Protein AF-A0A358CR01-F1 (afdb_monomer_lite)

Structure (mmCIF, N/CA/C/O backbone):
data_AF-A0A358CR01-F1
#
_entry.id   AF-A0A358CR01-F1
#
loop_
_atom_site.group_PDB
_atom_site.id
_atom_site.type_symbol
_atom_site.label_atom_id
_atom_site.label_alt_id
_atom_site.label_comp_id
_atom_site.label_asym_id
_atom_site.label_entity_id
_atom_site.label_seq_id
_atom_site.pdbx_PDB_ins_code
_atom_site.Cartn_x
_atom_site.Cartn_y
_atom_site.Cartn_z
_atom_site.occupancy
_atom_site.B_iso_or_equiv
_atom_site.auth_seq_id
_atom_site.auth_comp_id
_atom_site.auth_asym_id
_atom_site.auth_atom_id
_atom_site.pdbx_PDB_model_num
ATOM 1 N N . MET A 1 1 ? 23.471 -28.653 2.596 1.00 34.41 1 MET A N 1
ATOM 2 C CA . MET A 1 1 ? 22.298 -28.307 3.419 1.00 34.41 1 MET A CA 1
ATOM 3 C C . MET A 1 1 ? 21.153 -28.107 2.464 1.00 34.41 1 MET A C 1
ATOM 5 O O . MET A 1 1 ? 21.248 -27.278 1.570 1.00 34.41 1 MET A O 1
ATOM 9 N N . GLU A 1 2 ? 20.194 -29.009 2.578 1.00 44.06 2 GLU A N 1
ATOM 10 C CA . GLU A 1 2 ? 19.032 -29.162 1.717 1.00 44.06 2 GLU A CA 1
ATOM 11 C C . GLU A 1 2 ? 18.023 -28.046 1.997 1.00 44.06 2 GLU A C 1
ATOM 13 O O . GLU A 1 2 ? 17.764 -27.746 3.160 1.00 44.06 2 GLU A O 1
ATOM 18 N N . LEU A 1 3 ? 17.436 -27.460 0.952 1.00 39.06 3 LEU A N 1
ATOM 19 C CA . LEU A 1 3 ? 16.171 -26.742 1.082 1.00 39.06 3 LEU A CA 1
ATOM 20 C C . LEU A 1 3 ? 15.134 -27.472 0.244 1.00 39.06 3 LEU A C 1
ATOM 22 O O . LEU A 1 3 ? 15.211 -27.566 -0.980 1.00 39.06 3 LEU A O 1
ATOM 26 N N . GLN A 1 4 ? 14.238 -28.083 1.003 1.00 39.84 4 GLN A N 1
ATOM 27 C CA . GLN A 1 4 ? 13.227 -29.024 0.595 1.00 39.84 4 GLN A CA 1
ATOM 28 C C . GLN A 1 4 ? 12.087 -28.294 -0.109 1.00 39.84 4 GLN A C 1
ATOM 30 O O . GLN A 1 4 ? 11.506 -27.333 0.390 1.00 39.84 4 GLN A O 1
ATOM 35 N N . LEU A 1 5 ? 11.789 -28.821 -1.284 1.00 45.91 5 LEU A N 1
ATOM 36 C CA . LEU A 1 5 ? 10.624 -28.586 -2.106 1.00 45.91 5 LEU A CA 1
ATOM 37 C C . LEU A 1 5 ? 9.363 -29.089 -1.377 1.00 45.91 5 LEU A C 1
ATOM 39 O O . LEU A 1 5 ? 9.256 -30.284 -1.114 1.00 45.91 5 LEU A O 1
ATOM 43 N N . CYS A 1 6 ? 8.390 -28.214 -1.126 1.00 34.78 6 CYS A N 1
ATOM 44 C CA . CYS A 1 6 ? 7.017 -28.607 -0.792 1.00 34.78 6 CYS A CA 1
ATOM 45 C C . CYS A 1 6 ? 6.029 -27.771 -1.612 1.00 34.78 6 CYS A C 1
ATOM 47 O O . CYS A 1 6 ? 5.451 -26.805 -1.128 1.00 34.78 6 CYS A O 1
ATOM 49 N N . ILE A 1 7 ? 5.832 -28.168 -2.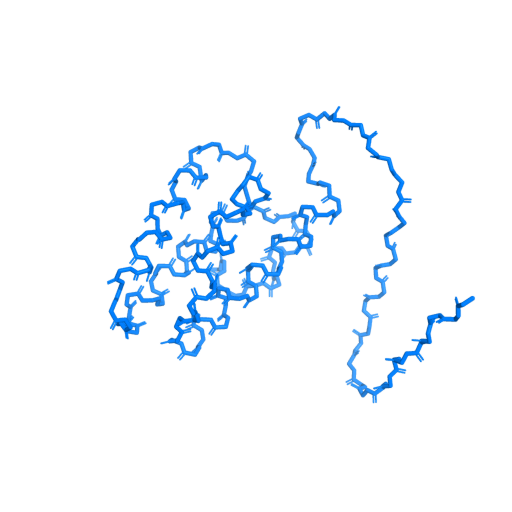871 1.00 44.22 7 ILE A N 1
ATOM 50 C CA . ILE A 1 7 ? 4.651 -27.804 -3.659 1.00 44.22 7 ILE A CA 1
ATOM 51 C C . ILE A 1 7 ? 3.751 -29.044 -3.647 1.00 44.22 7 ILE A C 1
ATOM 53 O O . ILE A 1 7 ? 4.100 -30.062 -4.243 1.00 44.22 7 ILE A O 1
ATOM 57 N N . HIS A 1 8 ? 2.620 -28.987 -2.940 1.00 40.97 8 HIS A N 1
ATOM 58 C CA . HIS A 1 8 ? 1.563 -29.999 -3.016 1.00 40.97 8 HIS A CA 1
ATOM 59 C C . HIS A 1 8 ? 0.268 -29.351 -3.528 1.00 40.97 8 HIS A C 1
ATOM 61 O O . HIS A 1 8 ? -0.467 -28.699 -2.798 1.00 40.97 8 HIS A O 1
ATOM 67 N N . THR A 1 9 ? 0.069 -29.517 -4.835 1.00 47.66 9 THR A N 1
ATOM 68 C CA . THR A 1 9 ? -1.173 -29.713 -5.598 1.00 47.66 9 THR A CA 1
ATOM 69 C C . THR A 1 9 ? -2.520 -29.432 -4.916 1.00 47.66 9 THR A C 1
ATOM 71 O O . THR A 1 9 ? -2.999 -30.233 -4.119 1.00 47.66 9 THR A O 1
ATOM 74 N N . THR A 1 10 ? -3.236 -28.421 -5.421 1.00 41.41 10 THR A N 1
ATOM 75 C CA . THR A 1 10 ? -4.666 -28.533 -5.782 1.00 41.41 10 THR A CA 1
ATOM 76 C C . THR A 1 10 ? -5.014 -27.555 -6.914 1.00 41.41 10 THR A C 1
ATOM 78 O O . THR A 1 10 ? -5.265 -26.379 -6.715 1.00 41.41 10 THR A O 1
ATOM 81 N N . ASN A 1 11 ? -4.980 -28.084 -8.138 1.00 46.69 11 ASN A N 1
ATOM 82 C CA . ASN A 1 11 ? -5.850 -27.753 -9.268 1.00 46.69 11 ASN A CA 1
ATOM 83 C C . ASN A 1 11 ? -6.280 -26.277 -9.468 1.00 46.69 11 ASN A C 1
ATOM 85 O O . ASN A 1 11 ? -7.445 -25.940 -9.286 1.00 46.69 11 ASN A O 1
ATOM 89 N N . THR A 1 12 ? -5.388 -25.409 -9.950 1.00 44.78 12 THR A N 1
ATOM 90 C CA . THR A 1 12 ? -5.749 -24.256 -10.802 1.00 44.78 12 THR A CA 1
ATOM 91 C C . THR A 1 12 ? -4.547 -23.935 -11.695 1.00 44.78 12 THR A C 1
ATOM 93 O O . THR A 1 12 ? -3.405 -24.040 -11.255 1.00 44.78 12 THR A O 1
ATOM 96 N N . ALA A 1 13 ? -4.796 -23.663 -12.976 1.00 37.25 13 ALA A N 1
ATOM 97 C CA . ALA A 1 13 ? -3.795 -23.553 -14.034 1.00 37.25 13 ALA A CA 1
ATOM 98 C C . ALA A 1 13 ? -2.601 -22.649 -13.658 1.00 37.25 13 ALA A C 1
ATOM 100 O O . ALA A 1 13 ? -2.735 -21.439 -13.499 1.00 37.25 13 ALA A O 1
ATOM 101 N N . LEU A 1 14 ? -1.427 -23.272 -13.539 1.00 38.94 14 LEU A N 1
ATOM 102 C CA . LEU A 1 14 ? -0.148 -22.643 -13.231 1.00 38.94 14 LEU A CA 1
ATOM 103 C C . LEU A 1 14 ? 0.364 -21.876 -14.462 1.00 38.94 14 LEU A C 1
ATOM 105 O O . LEU A 1 14 ? 0.797 -22.485 -15.442 1.00 38.94 14 LEU A O 1
ATOM 109 N N . VAL A 1 15 ? 0.377 -20.544 -14.404 1.00 39.56 15 VAL A N 1
ATOM 110 C CA . VAL A 1 15 ? 1.264 -19.743 -15.257 1.00 39.56 15 VAL A CA 1
ATOM 111 C C . VAL A 1 15 ? 2.641 -19.777 -14.602 1.00 39.56 15 VAL A C 1
ATOM 113 O O . VAL A 1 15 ? 2.934 -19.030 -13.673 1.00 39.56 15 VAL A O 1
ATOM 116 N N . ALA A 1 16 ? 3.479 -20.704 -15.059 1.00 44.66 16 ALA A N 1
ATOM 117 C CA . ALA A 1 16 ? 4.878 -20.783 -14.675 1.00 44.66 16 ALA A CA 1
ATOM 118 C C . ALA A 1 16 ? 5.636 -19.578 -15.256 1.00 44.66 16 ALA A C 1
ATOM 120 O O . ALA A 1 16 ? 6.052 -19.598 -16.414 1.00 44.66 16 ALA A O 1
ATOM 121 N N . LEU A 1 17 ? 5.824 -18.525 -14.459 1.00 40.81 17 LEU A N 1
ATOM 122 C CA . LEU A 1 17 ? 6.781 -17.468 -14.772 1.00 40.81 17 LEU A CA 1
ATOM 123 C C . LEU A 1 17 ? 8.101 -17.770 -14.056 1.00 40.81 17 LEU A C 1
ATOM 125 O O . LEU A 1 17 ? 8.361 -17.317 -12.946 1.00 40.81 17 LEU A O 1
ATOM 129 N N . ALA A 1 18 ? 8.938 -18.575 -14.707 1.00 43.75 18 ALA A N 1
ATOM 130 C CA . ALA A 1 18 ? 10.346 -18.677 -14.362 1.00 43.75 18 ALA A CA 1
ATOM 131 C C . ALA A 1 18 ? 11.037 -17.365 -14.770 1.00 43.75 18 ALA A C 1
ATOM 133 O O . ALA A 1 18 ? 11.251 -17.124 -15.957 1.00 43.75 18 ALA A O 1
ATOM 134 N N . VAL A 1 19 ? 11.372 -16.508 -13.805 1.00 49.12 19 VAL A N 1
ATOM 135 C CA . VAL A 1 19 ? 12.242 -15.347 -14.039 1.00 49.12 19 VAL A CA 1
ATOM 136 C C . VAL A 1 19 ? 13.547 -15.594 -13.302 1.00 49.12 19 VAL A C 1
ATOM 138 O O . VAL A 1 19 ? 13.602 -15.600 -12.075 1.00 49.12 19 VAL A O 1
ATOM 141 N N . GLY A 1 20 ? 14.584 -15.869 -14.092 1.00 37.25 20 GLY A N 1
ATOM 142 C CA . GLY A 1 20 ? 15.951 -16.010 -13.628 1.00 37.25 20 GLY A CA 1
ATOM 143 C C . GLY A 1 20 ? 16.469 -14.699 -13.042 1.00 37.25 20 GLY A C 1
ATOM 144 O O . GLY A 1 20 ? 16.325 -13.629 -13.628 1.00 37.25 20 GLY A O 1
ATOM 145 N N . ILE A 1 21 ? 17.085 -14.823 -11.876 1.00 61.78 21 ILE A N 1
ATOM 146 C CA . ILE A 1 21 ? 17.871 -13.796 -11.204 1.00 61.78 21 ILE A CA 1
ATOM 147 C C . ILE A 1 21 ? 19.211 -13.616 -11.924 1.00 61.78 21 ILE A C 1
ATOM 149 O O . ILE A 1 21 ? 20.061 -14.503 -11.908 1.00 61.78 21 ILE A O 1
ATOM 153 N N . SER A 1 22 ? 19.430 -12.452 -12.529 1.00 45.72 22 SER A N 1
ATOM 154 C CA . SER A 1 22 ? 20.783 -11.944 -12.757 1.00 45.72 22 SER A CA 1
ATOM 155 C C . SER A 1 22 ? 20.769 -10.441 -13.014 1.00 45.72 22 SER A C 1
ATOM 157 O O . SER A 1 22 ? 20.239 -9.998 -14.030 1.00 45.72 22 SER A O 1
ATOM 159 N N . GLY A 1 23 ? 21.453 -9.694 -12.145 1.00 34.47 23 GLY A N 1
ATOM 160 C CA . GLY A 1 23 ? 22.111 -8.446 -12.525 1.00 34.47 23 GLY A CA 1
ATOM 161 C C . GLY A 1 23 ? 21.586 -7.187 -11.849 1.00 34.47 23 GLY A C 1
ATOM 162 O O . GLY A 1 23 ? 20.715 -6.507 -12.379 1.00 34.47 23 GLY A O 1
ATOM 163 N N . CYS A 1 24 ? 22.234 -6.805 -10.748 1.00 60.88 24 CYS A N 1
ATOM 164 C CA . CYS A 1 24 ? 22.332 -5.410 -10.336 1.00 60.88 24 CYS A CA 1
ATOM 165 C C . CYS A 1 24 ? 23.033 -4.602 -11.440 1.00 60.88 24 CYS A C 1
ATOM 167 O O . CYS A 1 24 ? 24.222 -4.802 -11.678 1.00 60.88 24 CYS A O 1
ATOM 169 N N . SER A 1 25 ? 22.330 -3.673 -12.085 1.00 44.25 25 SER A N 1
ATOM 170 C CA . SER A 1 25 ? 22.929 -2.471 -12.671 1.00 44.25 25 SER A CA 1
ATOM 171 C C . SER A 1 25 ? 21.816 -1.462 -12.929 1.00 44.25 25 SER A C 1
ATOM 173 O O . SER A 1 25 ? 20.889 -1.73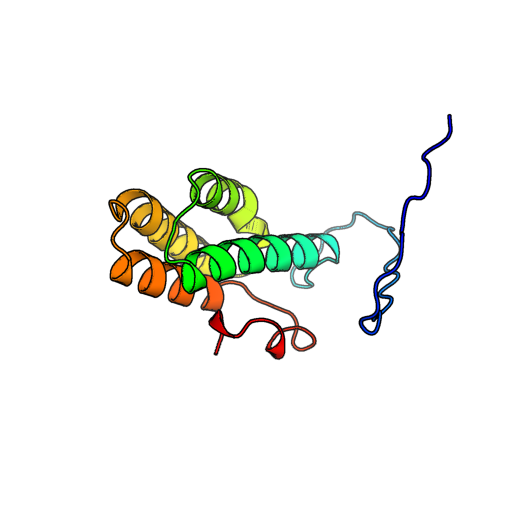5 -13.687 1.00 44.25 25 SER A O 1
ATOM 175 N N . GLY A 1 26 ? 21.885 -0.315 -12.256 1.00 43.00 26 GLY A N 1
ATOM 176 C CA . GLY A 1 26 ? 20.881 0.733 -12.379 1.00 43.00 26 GLY A CA 1
ATOM 177 C C . GLY A 1 26 ? 20.796 1.278 -13.801 1.00 43.00 26 GLY A C 1
ATOM 178 O O . GLY A 1 26 ? 21.817 1.552 -14.426 1.00 43.00 26 GLY A O 1
ATOM 179 N N . ASN A 1 27 ? 19.570 1.468 -14.283 1.00 36.16 27 ASN A N 1
ATOM 180 C CA . ASN A 1 27 ? 19.224 2.596 -15.131 1.00 36.16 27 ASN A CA 1
ATOM 181 C C . ASN A 1 27 ? 17.711 2.848 -15.068 1.00 36.16 27 ASN A C 1
ATOM 183 O O . ASN A 1 27 ? 16.905 1.923 -14.986 1.00 36.16 27 ASN A O 1
ATOM 187 N N . ILE A 1 28 ? 17.369 4.127 -15.085 1.00 49.00 28 ILE A N 1
ATOM 188 C CA . ILE A 1 28 ? 16.039 4.720 -14.956 1.00 49.00 28 ILE A CA 1
ATOM 189 C C . ILE A 1 28 ? 15.062 4.115 -15.984 1.00 49.00 28 ILE A C 1
ATOM 191 O O . ILE A 1 28 ? 15.350 4.104 -17.179 1.00 49.00 28 ILE A O 1
ATOM 195 N N . GLY A 1 29 ? 13.892 3.657 -15.521 1.00 44.22 29 GLY A N 1
ATOM 196 C CA . GLY A 1 29 ? 12.704 3.489 -16.369 1.00 44.22 29 GLY A CA 1
ATOM 197 C C . GLY A 1 29 ? 12.299 2.071 -16.787 1.00 44.22 29 GLY A C 1
ATOM 198 O O . GLY A 1 29 ? 11.458 1.942 -17.670 1.00 44.22 29 GLY A O 1
ATOM 199 N N . THR A 1 30 ? 12.840 1.003 -16.190 1.00 44.81 30 THR A N 1
ATOM 200 C CA . THR A 1 30 ? 12.272 -0.352 -16.368 1.00 44.81 30 THR A CA 1
ATOM 201 C C . THR A 1 30 ? 11.952 -0.960 -15.002 1.00 44.81 30 THR A C 1
ATOM 203 O O . THR A 1 30 ? 12.878 -1.105 -14.204 1.00 44.81 30 THR A O 1
ATOM 206 N N . PRO A 1 31 ? 10.690 -1.337 -14.709 1.00 53.09 31 PRO A N 1
ATOM 207 C CA . PRO A 1 31 ? 10.367 -2.072 -13.492 1.00 53.09 31 PRO A CA 1
ATOM 208 C C . PRO A 1 31 ? 11.188 -3.363 -13.474 1.00 53.09 31 PRO A C 1
ATOM 210 O O . PRO A 1 31 ? 11.030 -4.216 -14.353 1.00 53.09 31 PRO A O 1
ATOM 213 N N . THR A 1 32 ? 12.103 -3.498 -12.517 1.00 58.62 32 THR A N 1
ATOM 214 C CA . THR A 1 32 ? 12.840 -4.752 -12.322 1.00 58.62 32 THR A CA 1
ATOM 215 C C . THR A 1 32 ? 11.859 -5.852 -11.898 1.00 58.62 32 THR A C 1
ATOM 217 O O . THR A 1 32 ? 10.758 -5.575 -11.417 1.00 58.62 32 THR A O 1
ATOM 220 N N . GLY A 1 33 ? 12.232 -7.123 -12.080 1.00 56.34 33 GLY A N 1
ATOM 221 C CA . GLY A 1 33 ? 11.389 -8.249 -11.654 1.00 56.34 33 GLY A CA 1
ATOM 222 C C . GLY A 1 33 ? 11.038 -8.213 -10.159 1.00 56.34 33 GLY A C 1
ATOM 223 O O . GLY A 1 33 ? 9.925 -8.578 -9.793 1.00 56.34 33 GLY A O 1
ATOM 224 N N . GLU A 1 34 ? 11.950 -7.709 -9.325 1.00 60.19 34 GLU A N 1
ATOM 225 C CA . GLU A 1 34 ? 11.751 -7.507 -7.883 1.00 60.19 34 GLU A CA 1
ATOM 226 C C . GLU A 1 34 ? 10.734 -6.392 -7.600 1.00 60.19 34 GLU A C 1
ATOM 228 O O . GLU A 1 34 ? 9.803 -6.607 -6.828 1.00 60.19 34 GLU A O 1
ATOM 233 N N . ASN A 1 35 ? 10.810 -5.254 -8.304 1.00 75.31 35 ASN A N 1
ATOM 234 C CA . ASN A 1 35 ? 9.829 -4.171 -8.156 1.00 75.31 35 ASN A CA 1
ATOM 235 C C . ASN A 1 35 ? 8.418 -4.640 -8.526 1.00 75.31 35 ASN A C 1
ATOM 237 O O . ASN A 1 35 ? 7.443 -4.226 -7.910 1.00 75.31 35 ASN A O 1
ATOM 241 N N . ILE A 1 36 ? 8.297 -5.513 -9.531 1.00 82.25 36 ILE A N 1
ATOM 242 C CA . ILE A 1 36 ? 7.001 -6.066 -9.933 1.00 82.25 36 ILE A CA 1
ATOM 243 C C . ILE A 1 36 ? 6.425 -6.944 -8.821 1.00 82.25 36 ILE A C 1
ATOM 245 O O . ILE A 1 36 ? 5.248 -6.797 -8.518 1.00 82.25 36 ILE A O 1
ATOM 249 N N . GLN A 1 37 ? 7.218 -7.826 -8.207 1.00 82.69 37 GLN A N 1
ATOM 250 C CA . GLN A 1 37 ? 6.735 -8.663 -7.101 1.00 82.69 37 GLN A CA 1
ATOM 251 C C . GLN A 1 37 ? 6.279 -7.802 -5.919 1.00 82.69 37 GLN A C 1
ATOM 253 O O . GLN A 1 37 ? 5.146 -7.944 -5.481 1.00 82.69 37 GLN A O 1
ATOM 258 N N . VAL A 1 38 ? 7.084 -6.811 -5.522 1.00 87.75 38 VAL A N 1
ATOM 259 C CA . VAL A 1 38 ? 6.729 -5.860 -4.454 1.00 87.75 38 VAL A CA 1
ATOM 260 C C . VAL A 1 38 ? 5.418 -5.121 -4.755 1.00 87.75 38 VAL A C 1
ATOM 262 O O . VAL A 1 38 ? 4.553 -5.006 -3.890 1.00 87.75 38 VAL A O 1
ATOM 265 N N . ARG A 1 39 ? 5.230 -4.652 -5.997 1.00 88.19 39 ARG A N 1
ATOM 266 C CA . ARG A 1 39 ? 3.982 -3.997 -6.427 1.00 88.19 39 ARG A CA 1
ATOM 267 C C . ARG A 1 39 ? 2.776 -4.932 -6.327 1.00 88.19 39 ARG A C 1
ATOM 269 O O . ARG A 1 39 ? 1.711 -4.485 -5.916 1.00 88.19 39 ARG A O 1
ATOM 276 N N . LEU A 1 40 ? 2.927 -6.198 -6.719 1.00 86.75 40 LEU A N 1
ATOM 277 C CA . LEU A 1 40 ? 1.857 -7.202 -6.681 1.00 86.75 40 LEU A CA 1
ATOM 278 C C . LEU A 1 40 ? 1.495 -7.609 -5.248 1.00 86.75 40 LEU A C 1
ATOM 280 O O . LEU A 1 40 ? 0.310 -7.760 -4.951 1.00 86.75 40 LEU A O 1
ATOM 284 N N . ASP A 1 41 ? 2.488 -7.756 -4.374 1.00 88.88 41 ASP A N 1
ATOM 285 C CA . ASP A 1 41 ? 2.284 -8.119 -2.971 1.00 88.88 41 ASP A CA 1
ATOM 286 C C . ASP A 1 41 ? 1.524 -7.006 -2.240 1.00 88.88 41 ASP A C 1
ATOM 288 O O . ASP A 1 41 ? 0.460 -7.250 -1.671 1.00 88.88 41 ASP A O 1
ATOM 292 N N . VAL A 1 42 ? 1.974 -5.753 -2.374 1.00 90.44 42 VAL A N 1
ATOM 293 C CA . VAL A 1 42 ? 1.277 -4.601 -1.777 1.00 90.44 42 VAL A CA 1
ATOM 294 C C . VAL A 1 42 ? -0.118 -4.404 -2.378 1.00 90.44 42 VAL A C 1
ATOM 296 O O . VAL A 1 42 ? -1.056 -4.073 -1.656 1.00 90.44 42 VAL A O 1
ATOM 299 N N . LEU A 1 43 ? -0.302 -4.629 -3.684 1.00 90.00 43 LEU A N 1
ATOM 300 C CA . LEU A 1 43 ? -1.637 -4.590 -4.290 1.00 90.00 43 LEU A CA 1
ATOM 301 C C . LEU A 1 43 ? -2.558 -5.683 -3.752 1.00 90.00 43 LEU A C 1
ATOM 303 O O . LEU A 1 43 ? -3.747 -5.425 -3.583 1.00 90.00 43 LEU A O 1
ATOM 307 N N . SER A 1 44 ? -2.027 -6.872 -3.475 1.00 89.69 44 SER A N 1
ATOM 308 C CA . SER A 1 44 ? -2.799 -7.967 -2.885 1.00 89.69 44 SER A CA 1
ATOM 309 C C . SER A 1 44 ? -3.244 -7.615 -1.466 1.00 89.69 44 SER A C 1
ATOM 311 O O . SER A 1 44 ? -4.417 -7.780 -1.145 1.00 89.69 44 SER A O 1
ATOM 313 N N . ASP A 1 45 ? -2.354 -7.034 -0.660 1.00 91.38 45 ASP A N 1
ATOM 314 C CA . ASP A 1 45 ? -2.675 -6.544 0.685 1.00 91.38 45 ASP A CA 1
ATOM 315 C C . ASP A 1 45 ? -3.728 -5.420 0.661 1.00 91.38 45 ASP A C 1
ATOM 317 O O . ASP A 1 45 ? -4.686 -5.423 1.439 1.00 91.38 45 ASP A O 1
ATOM 321 N N . LEU A 1 46 ? -3.591 -4.459 -0.261 1.00 90.75 46 LEU A N 1
ATOM 322 C CA . LE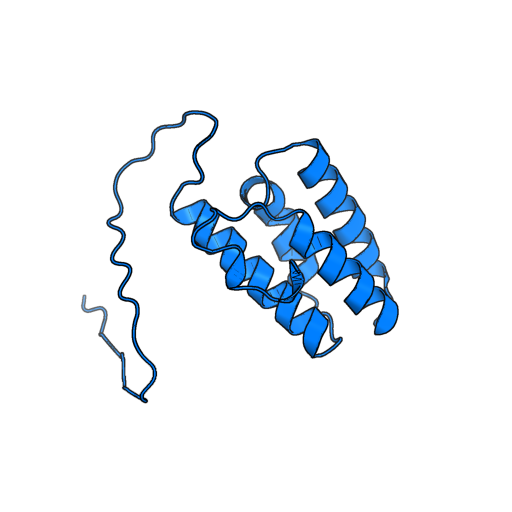U A 1 46 ? -4.574 -3.388 -0.452 1.00 90.75 46 LEU A CA 1
ATOM 323 C C . LEU A 1 46 ? -5.924 -3.926 -0.928 1.00 90.75 46 LEU A C 1
ATOM 325 O O . LEU A 1 46 ? -6.964 -3.419 -0.502 1.00 90.75 46 LEU A O 1
ATOM 329 N N . GLN A 1 47 ? -5.920 -4.936 -1.798 1.00 89.75 47 GLN A N 1
ATOM 330 C CA . GLN A 1 47 ? -7.138 -5.584 -2.264 1.00 89.75 47 GLN A CA 1
ATOM 331 C C . GLN A 1 47 ? -7.823 -6.354 -1.132 1.00 89.75 47 GLN A C 1
ATOM 333 O O . GLN A 1 47 ? -9.030 -6.208 -0.970 1.00 89.75 47 GLN A O 1
ATOM 338 N N . GLU A 1 48 ? -7.081 -7.100 -0.311 1.00 90.69 48 GLU A N 1
ATOM 339 C CA . GLU A 1 48 ? -7.628 -7.763 0.878 1.00 90.69 48 GLU A CA 1
ATOM 340 C C . GLU A 1 48 ? -8.296 -6.734 1.802 1.00 90.69 48 GLU A C 1
ATOM 342 O O . GLU A 1 48 ? -9.455 -6.896 2.182 1.00 90.69 48 GLU A O 1
ATOM 347 N N . ALA A 1 49 ? -7.619 -5.613 2.079 1.00 90.69 49 ALA A N 1
ATOM 348 C CA . ALA A 1 49 ? -8.184 -4.534 2.885 1.00 90.69 49 ALA A CA 1
ATOM 349 C C . ALA A 1 49 ? -9.414 -3.873 2.235 1.00 90.69 49 ALA A C 1
ATOM 351 O O . ALA A 1 49 ? -10.325 -3.439 2.943 1.00 90.69 49 ALA A O 1
ATOM 352 N N . TRP A 1 50 ? -9.466 -3.793 0.903 1.00 90.44 50 TRP A N 1
ATOM 353 C CA . TRP A 1 50 ? -10.603 -3.263 0.146 1.00 90.44 50 TRP A CA 1
ATOM 354 C C . TRP A 1 50 ? -11.820 -4.202 0.167 1.00 90.44 50 TRP A C 1
ATOM 356 O O . TRP A 1 50 ? -12.948 -3.736 0.356 1.00 90.44 50 TRP A O 1
ATOM 366 N N . ASP A 1 51 ? -11.595 -5.507 0.000 1.00 89.25 51 ASP A N 1
ATOM 367 C CA . ASP A 1 51 ? -12.627 -6.548 -0.022 1.00 89.25 51 ASP A CA 1
ATOM 368 C C . ASP A 1 51 ? -13.214 -6.767 1.385 1.00 89.25 51 ASP A C 1
ATOM 370 O O . ASP A 1 51 ? -14.429 -6.658 1.597 1.00 89.25 51 ASP A O 1
ATOM 374 N N . GLU A 1 52 ? -12.344 -6.993 2.371 1.00 90.50 52 GLU A N 1
ATOM 375 C CA . GLU A 1 52 ? -12.714 -7.275 3.764 1.00 90.50 52 GLU A CA 1
ATOM 376 C C . GLU A 1 52 ? -13.115 -6.004 4.533 1.00 90.50 52 GLU A C 1
ATOM 378 O O . GLU A 1 52 ? -13.781 -6.076 5.569 1.00 90.50 52 GLU A O 1
ATOM 383 N N . GLN A 1 53 ? -12.735 -4.820 4.031 1.00 89.25 53 GLN A N 1
ATOM 384 C CA . GLN A 1 53 ? -12.891 -3.526 4.716 1.00 89.25 53 GLN A CA 1
ATOM 385 C C . GLN A 1 53 ? -12.234 -3.526 6.105 1.00 89.25 53 GLN A C 1
ATOM 387 O O . GLN A 1 53 ? -12.729 -2.918 7.061 1.00 89.25 53 GLN A O 1
ATOM 392 N N . VAL A 1 54 ? -11.119 -4.247 6.222 1.00 88.44 54 VAL A N 1
ATOM 393 C CA . VAL A 1 54 ? -10.311 -4.365 7.433 1.00 88.44 54 VAL A CA 1
ATOM 394 C C . VAL A 1 54 ? -8.877 -4.008 7.082 1.00 88.44 54 VAL A C 1
ATOM 396 O O . VAL A 1 54 ? -8.236 -4.668 6.274 1.00 88.44 54 VAL A O 1
ATOM 399 N N . LEU A 1 55 ? -8.358 -2.969 7.731 1.00 89.25 55 LEU A N 1
ATOM 400 C CA . LEU A 1 55 ? -6.962 -2.582 7.602 1.00 89.25 55 LEU A CA 1
ATOM 401 C C . LEU A 1 55 ? -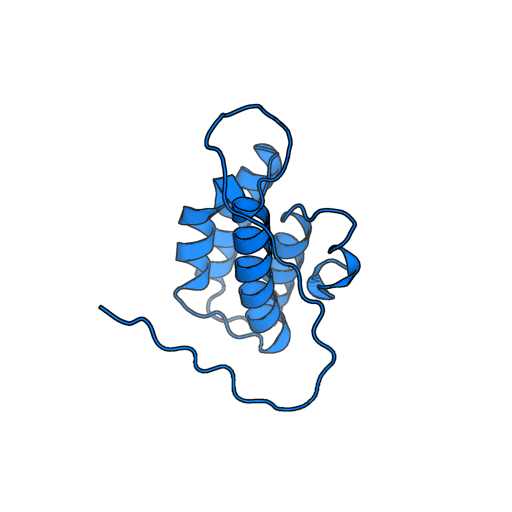6.109 -3.368 8.601 1.00 89.25 55 LEU A C 1
ATOM 403 O O . LEU A 1 55 ? -6.271 -3.204 9.818 1.00 89.25 55 LEU A O 1
ATOM 407 N N . ARG A 1 56 ? -5.186 -4.195 8.101 1.00 88.31 56 ARG A N 1
ATOM 408 C CA . ARG A 1 56 ? -4.151 -4.795 8.948 1.00 88.31 56 ARG A CA 1
ATOM 409 C C . ARG A 1 56 ? -3.127 -3.723 9.356 1.00 88.31 56 ARG A C 1
ATOM 411 O O . ARG A 1 56 ? -2.814 -2.848 8.549 1.00 88.31 56 ARG A O 1
ATOM 418 N N . PRO A 1 57 ? -2.619 -3.750 10.598 1.00 86.69 57 PRO A N 1
ATOM 419 C CA . PRO A 1 57 ? -1.758 -2.689 11.124 1.00 86.69 57 PRO A CA 1
ATOM 420 C C . PRO A 1 57 ? -0.380 -2.612 10.450 1.00 86.69 57 PRO A C 1
ATOM 422 O O . PRO A 1 57 ? 0.252 -1.566 10.513 1.00 86.69 57 PRO A O 1
ATOM 425 N N . ASP A 1 58 ? 0.070 -3.693 9.815 1.00 89.62 58 ASP A N 1
ATOM 426 C CA . ASP A 1 58 ? 1.324 -3.777 9.062 1.00 89.62 58 ASP A CA 1
ATOM 427 C C . ASP A 1 58 ? 1.245 -3.093 7.690 1.00 89.62 58 ASP A C 1
ATOM 429 O O . ASP A 1 58 ? 2.254 -2.585 7.211 1.00 89.62 58 ASP A O 1
ATOM 433 N N . ILE A 1 59 ? 0.060 -3.028 7.069 1.00 90.31 59 ILE A N 1
ATOM 434 C CA . ILE A 1 59 ? -0.103 -2.502 5.703 1.00 90.31 59 ILE A CA 1
ATOM 435 C C . ILE A 1 59 ? 0.431 -1.065 5.584 1.00 90.31 59 ILE A C 1
ATOM 437 O O . ILE A 1 59 ? 1.217 -0.806 4.669 1.00 90.31 59 ILE A O 1
ATOM 441 N N . PRO A 1 60 ? 0.101 -0.126 6.497 1.00 91.31 60 PRO A N 1
ATOM 442 C CA . PRO A 1 60 ? 0.621 1.228 6.376 1.00 91.31 60 PRO A CA 1
ATOM 443 C C . PRO A 1 60 ? 2.139 1.345 6.546 1.00 91.31 60 PRO A C 1
ATOM 445 O O . PRO A 1 60 ? 2.768 2.211 5.938 1.00 91.31 60 PRO A O 1
ATOM 448 N N . GLU A 1 61 ? 2.744 0.492 7.371 1.00 91.44 61 GLU A N 1
ATOM 449 C CA . GLU A 1 61 ? 4.196 0.470 7.560 1.00 91.44 61 GLU A CA 1
ATOM 450 C C . GLU A 1 61 ? 4.890 -0.072 6.305 1.00 91.44 61 GLU A C 1
ATOM 452 O O . GLU A 1 61 ? 5.784 0.583 5.769 1.00 91.44 61 GLU A O 1
ATOM 457 N N . GLN A 1 62 ? 4.387 -1.182 5.758 1.00 90.38 62 GLN A N 1
ATOM 458 C CA . GLN A 1 62 ? 4.890 -1.780 4.521 1.00 90.38 62 GLN A CA 1
ATOM 459 C C . GLN A 1 62 ? 4.859 -0.796 3.344 1.00 90.38 62 GLN A C 1
ATOM 461 O O . GLN A 1 62 ? 5.847 -0.648 2.626 1.00 90.38 62 GLN A O 1
ATOM 466 N N . ILE A 1 63 ? 3.752 -0.071 3.153 1.00 90.94 63 ILE A N 1
ATOM 467 C CA . ILE A 1 63 ? 3.624 0.901 2.056 1.00 90.94 63 ILE A CA 1
ATOM 468 C C . ILE A 1 63 ? 4.652 2.023 2.192 1.00 90.94 63 ILE A C 1
ATOM 470 O O . ILE A 1 63 ? 5.229 2.452 1.194 1.00 90.94 63 ILE A O 1
ATOM 474 N N . LYS A 1 64 ? 4.912 2.484 3.419 1.00 91.94 64 LYS A N 1
ATOM 475 C CA . LYS A 1 64 ? 5.893 3.537 3.683 1.00 91.94 64 LYS A CA 1
ATOM 476 C C . LYS A 1 64 ? 7.318 3.089 3.365 1.00 91.94 64 LYS A C 1
ATOM 478 O O . LYS A 1 64 ? 8.075 3.869 2.795 1.00 91.94 64 LYS A O 1
ATOM 483 N N . GLU A 1 65 ? 7.678 1.860 3.723 1.00 91.62 65 GLU A N 1
ATOM 484 C CA . GLU A 1 65 ? 9.006 1.303 3.444 1.00 91.62 65 GLU A CA 1
ATOM 485 C C . GLU A 1 65 ? 9.212 1.002 1.957 1.00 91.62 65 GLU A C 1
ATOM 487 O O . GLU A 1 65 ? 10.316 1.155 1.434 1.00 91.62 65 GLU A O 1
ATOM 492 N N . LEU A 1 66 ? 8.146 0.594 1.266 1.00 90.75 66 LEU A N 1
ATOM 493 C CA . LEU A 1 66 ? 8.220 0.101 -0.105 1.00 90.75 66 LEU A CA 1
ATOM 494 C C . LEU A 1 66 ? 7.825 1.142 -1.156 1.00 90.75 66 LEU A C 1
ATOM 496 O O . LEU A 1 66 ? 7.894 0.839 -2.346 1.00 90.75 66 LEU A O 1
ATOM 500 N N . VAL A 1 67 ? 7.446 2.364 -0.762 1.00 90.31 67 VAL A N 1
ATOM 501 C CA . VAL A 1 67 ? 6.899 3.388 -1.672 1.00 90.31 67 VAL A CA 1
ATOM 502 C C . VAL A 1 67 ? 7.785 3.655 -2.892 1.00 90.31 67 VAL A C 1
ATOM 504 O O . VAL A 1 67 ? 7.274 3.820 -4.001 1.00 90.31 67 VAL A O 1
ATOM 507 N N . ASP A 1 68 ? 9.107 3.611 -2.720 1.00 89.31 68 ASP A N 1
ATOM 508 C CA . ASP A 1 68 ? 10.071 3.811 -3.803 1.00 89.31 68 ASP A CA 1
ATOM 509 C C . ASP A 1 68 ? 10.009 2.734 -4.889 1.00 89.31 68 ASP A C 1
ATOM 511 O O . ASP A 1 68 ? 10.394 2.983 -6.031 1.00 89.31 68 ASP A O 1
ATOM 515 N N . PHE A 1 69 ? 9.495 1.553 -4.552 1.00 88.00 69 PHE A N 1
ATOM 516 C CA . PHE A 1 69 ? 9.294 0.445 -5.475 1.00 88.00 69 PHE A CA 1
ATOM 517 C C . PHE A 1 69 ? 7.887 0.433 -6.071 1.00 88.00 69 PHE A C 1
ATOM 519 O O . PHE A 1 69 ? 7.703 -0.152 -7.139 1.00 88.00 69 PHE A O 1
ATOM 526 N N . LEU A 1 70 ? 6.904 1.077 -5.431 1.00 87.88 70 LEU A N 1
ATOM 527 C CA . LEU A 1 70 ? 5.491 1.037 -5.826 1.00 87.88 70 LEU A CA 1
ATOM 528 C C . LEU A 1 70 ? 5.159 1.919 -7.033 1.00 87.88 70 LEU A C 1
ATOM 530 O O . LEU A 1 70 ? 4.304 1.560 -7.847 1.00 87.88 70 LEU A O 1
ATOM 534 N N . SER A 1 71 ? 5.853 3.047 -7.173 1.00 86.19 71 SER A N 1
ATOM 535 C CA . SER A 1 71 ? 5.706 3.945 -8.315 1.00 86.19 71 SER A CA 1
ATOM 536 C C . SER A 1 71 ? 7.047 4.515 -8.752 1.00 86.19 71 SER A C 1
ATOM 538 O O . SER A 1 71 ? 7.932 4.762 -7.938 1.00 86.19 71 SER A O 1
ATOM 540 N N . ASP A 1 72 ? 7.178 4.749 -10.055 1.00 84.19 72 ASP A N 1
ATOM 541 C CA . ASP A 1 72 ? 8.349 5.384 -10.658 1.00 84.19 72 ASP A CA 1
ATOM 542 C C . ASP A 1 72 ? 8.212 6.926 -10.703 1.00 84.19 72 ASP A C 1
ATOM 544 O O . ASP A 1 72 ? 9.156 7.620 -11.073 1.00 84.19 72 ASP A O 1
ATOM 548 N N . SER A 1 73 ? 7.046 7.472 -10.326 1.00 87.31 73 SER A N 1
ATOM 549 C CA . SER A 1 73 ? 6.737 8.911 -10.305 1.00 87.31 73 SER A CA 1
ATOM 550 C C . SER A 1 73 ? 6.787 9.465 -8.883 1.00 87.31 73 SER A C 1
ATOM 552 O O . SER A 1 73 ? 6.016 9.032 -8.029 1.00 87.31 73 SER A O 1
ATOM 554 N N . ASP A 1 74 ? 7.628 10.472 -8.635 1.00 88.44 74 ASP A N 1
ATOM 555 C CA . ASP A 1 74 ? 7.736 11.102 -7.310 1.00 88.44 74 ASP A CA 1
ATOM 556 C C . ASP A 1 74 ? 6.403 11.708 -6.839 1.00 88.44 74 ASP A C 1
ATOM 558 O O . ASP A 1 74 ? 6.045 11.567 -5.673 1.00 88.44 74 ASP A O 1
ATOM 562 N N . ALA A 1 75 ? 5.605 12.275 -7.751 1.00 91.50 75 ALA A N 1
ATOM 563 C CA . ALA A 1 75 ? 4.278 12.799 -7.420 1.00 91.50 75 ALA A CA 1
ATOM 564 C C . ALA A 1 75 ? 3.308 11.692 -6.965 1.00 91.50 75 ALA A C 1
ATOM 566 O O . ALA A 1 75 ? 2.502 11.894 -6.054 1.00 91.50 75 ALA A O 1
ATOM 567 N N . ASP A 1 76 ? 3.393 10.507 -7.576 1.00 91.00 76 ASP A N 1
ATOM 568 C CA . ASP A 1 76 ? 2.571 9.361 -7.176 1.00 91.00 76 ASP A CA 1
ATOM 569 C C . ASP A 1 76 ? 3.052 8.790 -5.839 1.00 91.00 76 ASP A C 1
ATOM 571 O O . ASP A 1 76 ? 2.223 8.388 -5.027 1.00 91.00 76 ASP A O 1
ATOM 575 N N . LYS A 1 77 ? 4.368 8.790 -5.579 1.00 91.75 77 LYS A N 1
ATOM 576 C CA . LYS A 1 77 ? 4.941 8.388 -4.285 1.00 91.75 77 LYS A CA 1
ATOM 577 C C . LYS A 1 77 ? 4.488 9.310 -3.156 1.00 91.75 77 LYS A C 1
ATOM 579 O O . LYS A 1 77 ? 4.029 8.827 -2.124 1.00 91.75 77 LYS A O 1
ATOM 584 N N . GLU A 1 78 ? 4.562 10.626 -3.353 1.00 94.62 78 GLU A N 1
ATOM 585 C CA . GLU A 1 78 ? 4.073 11.607 -2.376 1.00 94.62 78 GLU A CA 1
ATOM 586 C C . GLU A 1 78 ? 2.579 11.409 -2.099 1.00 94.62 78 GLU A C 1
ATOM 588 O O . GLU A 1 78 ? 2.145 11.405 -0.945 1.00 94.62 78 GLU A O 1
ATOM 593 N N . LYS A 1 79 ? 1.787 11.168 -3.150 1.00 95.12 79 LYS A N 1
ATOM 594 C CA . LYS A 1 79 ? 0.355 10.902 -3.005 1.00 95.12 79 LYS A CA 1
ATOM 595 C C . LYS A 1 79 ? 0.077 9.564 -2.313 1.00 95.12 79 LYS A C 1
ATOM 597 O O . LYS A 1 79 ? -0.830 9.505 -1.487 1.00 95.12 79 LYS A O 1
ATOM 602 N N . LEU A 1 80 ? 0.853 8.516 -2.598 1.00 94.06 80 LEU A N 1
ATOM 603 C CA . LEU A 1 80 ? 0.776 7.228 -1.901 1.00 94.06 80 LEU A CA 1
ATOM 604 C C . LEU A 1 80 ? 1.047 7.395 -0.407 1.00 94.06 80 LEU A C 1
ATOM 606 O O . LEU A 1 80 ? 0.271 6.886 0.391 1.00 94.06 80 LEU A O 1
ATOM 610 N N . LEU A 1 81 ? 2.085 8.144 -0.022 1.00 94.75 81 LEU A N 1
ATOM 611 C CA . LEU A 1 81 ? 2.388 8.422 1.386 1.00 94.75 81 LEU A CA 1
ATOM 612 C C . LEU A 1 81 ? 1.275 9.225 2.066 1.00 94.75 81 LEU A C 1
ATOM 614 O O . LEU A 1 81 ? 0.869 8.879 3.171 1.00 94.75 81 LEU A O 1
ATOM 618 N N . SER A 1 82 ? 0.728 10.240 1.392 1.00 95.75 82 SER A N 1
ATOM 619 C CA . SER A 1 82 ? -0.401 11.016 1.922 1.00 95.75 82 SER A CA 1
ATOM 620 C C . SER A 1 82 ? -1.633 10.139 2.160 1.00 95.75 82 SER A C 1
ATOM 622 O O . SER A 1 82 ? -2.230 10.186 3.233 1.00 95.75 82 SER A O 1
ATOM 624 N N . LEU A 1 83 ? -1.999 9.308 1.180 1.00 95.44 83 LEU A N 1
ATOM 625 C CA . LEU A 1 83 ? -3.113 8.369 1.314 1.00 95.44 83 LEU A CA 1
ATOM 626 C C . LEU A 1 83 ? -2.834 7.307 2.382 1.00 95.44 83 LEU A C 1
ATOM 628 O O . LEU A 1 83 ? -3.747 6.900 3.087 1.00 95.44 83 LEU A O 1
ATOM 632 N N . ASN A 1 84 ? -1.583 6.881 2.535 1.00 94.50 84 ASN A N 1
ATOM 633 C CA . ASN A 1 84 ? -1.173 5.935 3.564 1.00 94.50 84 ASN A CA 1
ATOM 634 C C . ASN A 1 84 ? -1.338 6.505 4.981 1.00 94.50 84 ASN A C 1
ATOM 636 O O . ASN A 1 84 ? -1.822 5.817 5.881 1.00 94.50 84 ASN A O 1
ATOM 640 N N . ASP A 1 85 ? -0.986 7.777 5.172 1.00 94.31 85 ASP A N 1
ATOM 641 C CA . ASP A 1 85 ? -1.193 8.479 6.437 1.00 94.31 85 ASP A CA 1
ATOM 642 C C . ASP A 1 85 ? -2.692 8.663 6.739 1.00 94.31 85 ASP A C 1
ATOM 644 O O . ASP A 1 85 ? -3.108 8.495 7.889 1.00 94.31 85 ASP A O 1
ATOM 648 N N . GLU A 1 86 ? -3.517 8.945 5.720 1.00 93.31 86 GLU A N 1
ATOM 649 C CA . GLU A 1 86 ? -4.985 8.933 5.841 1.00 93.31 86 GLU A CA 1
ATOM 650 C C . GLU A 1 86 ? -5.496 7.531 6.222 1.00 93.31 86 GLU A C 1
ATOM 652 O O . GLU A 1 86 ? -6.289 7.388 7.156 1.00 93.31 86 GLU A O 1
ATOM 657 N N . LEU A 1 87 ? -4.996 6.480 5.561 1.00 90.38 87 LEU A N 1
ATOM 658 C CA . LEU A 1 87 ? -5.388 5.089 5.798 1.00 90.38 87 LEU A CA 1
ATOM 659 C C . LEU A 1 87 ? -5.112 4.679 7.249 1.00 90.38 87 LEU A C 1
ATOM 661 O O . LEU A 1 87 ? -5.994 4.129 7.912 1.00 90.38 87 LEU A O 1
ATOM 665 N N . ALA A 1 88 ? -3.929 5.012 7.770 1.00 90.25 88 ALA A N 1
ATOM 666 C CA . ALA A 1 88 ? -3.546 4.759 9.158 1.00 90.25 88 ALA A CA 1
ATOM 667 C C . ALA A 1 88 ? -4.432 5.508 10.174 1.00 90.25 88 ALA A C 1
ATOM 669 O O . ALA A 1 88 ? -4.632 5.035 11.296 1.00 90.25 88 ALA A O 1
ATOM 670 N N . GLN A 1 89 ? -4.988 6.662 9.791 1.00 89.56 89 GLN A N 1
ATOM 671 C CA . GLN A 1 89 ? -5.841 7.496 10.643 1.00 89.56 89 GLN A CA 1
ATOM 672 C C . GLN A 1 89 ? -7.336 7.178 10.544 1.00 89.56 89 GLN A C 1
ATOM 674 O O . GLN A 1 89 ? -8.089 7.619 11.416 1.00 89.56 89 GLN A O 1
ATOM 679 N N . SER A 1 90 ? -7.761 6.374 9.567 1.00 85.12 90 SER A N 1
ATOM 680 C CA . SER A 1 90 ? -9.168 6.091 9.226 1.00 85.12 90 SER A CA 1
ATOM 681 C C . SER A 1 90 ? -10.036 5.466 10.336 1.00 85.12 90 SER A C 1
ATOM 683 O O . SER A 1 90 ? -11.202 5.161 10.119 1.00 85.12 90 SER A O 1
ATOM 685 N N . LYS A 1 91 ? -9.517 5.242 11.555 1.00 78.75 91 LYS A N 1
ATOM 686 C CA . LYS A 1 91 ? -10.233 4.683 12.729 1.00 78.75 91 LYS A CA 1
ATOM 687 C C . LYS A 1 91 ? -11.015 3.386 12.460 1.00 78.75 91 LYS A C 1
ATOM 689 O O . LYS A 1 91 ? -11.892 3.039 13.252 1.00 78.75 91 LYS A O 1
ATOM 694 N N . LYS A 1 92 ? -10.656 2.629 11.417 1.00 78.56 92 LYS A N 1
ATOM 695 C CA . LYS A 1 92 ? -11.387 1.440 10.937 1.00 78.56 92 LYS A CA 1
ATOM 696 C C . LYS A 1 92 ? -12.754 1.754 10.314 1.00 78.56 92 LYS A C 1
ATOM 698 O O . LYS A 1 92 ? -13.644 0.902 10.329 1.00 78.56 92 LYS A O 1
ATOM 703 N N . ASP A 1 93 ? -12.928 2.960 9.784 1.00 90.06 93 ASP A N 1
ATOM 704 C CA . ASP A 1 93 ? -14.070 3.297 8.947 1.00 90.06 93 ASP A CA 1
ATOM 705 C C . ASP A 1 93 ? -13.989 2.504 7.637 1.00 90.06 93 ASP A C 1
ATOM 707 O O . ASP A 1 93 ? -13.020 2.588 6.883 1.00 90.06 93 ASP A O 1
ATOM 711 N N . LYS A 1 94 ? -15.010 1.683 7.393 1.00 89.69 94 LYS A N 1
ATOM 712 C CA . LYS A 1 94 ? -15.037 0.747 6.269 1.00 89.69 94 LYS A CA 1
ATOM 713 C C . LYS A 1 94 ? -15.139 1.449 4.920 1.00 89.69 94 LYS A C 1
ATOM 715 O O . LYS A 1 94 ? -14.534 0.996 3.949 1.00 89.69 94 LYS A O 1
ATOM 720 N N . GLU A 1 95 ? -15.913 2.528 4.853 1.00 89.81 95 GLU A N 1
ATOM 721 C CA . GLU A 1 95 ? -16.101 3.289 3.620 1.00 89.81 95 GLU A CA 1
ATOM 722 C C . GLU A 1 95 ? -14.829 4.070 3.294 1.00 89.81 95 GLU A C 1
ATOM 724 O O . GLU A 1 95 ? -14.396 4.108 2.140 1.00 89.81 95 GLU A O 1
ATOM 729 N N . GLU A 1 96 ? -14.184 4.621 4.321 1.00 91.56 96 GLU A N 1
ATOM 730 C CA . GLU A 1 96 ? -12.927 5.342 4.184 1.00 91.56 96 GLU A CA 1
ATOM 731 C C . GLU A 1 96 ? -11.772 4.413 3.795 1.00 91.56 96 GLU A C 1
ATOM 733 O O . GLU A 1 96 ? -11.065 4.718 2.834 1.00 91.56 96 GLU A O 1
ATOM 738 N N . ILE A 1 97 ? -11.639 3.244 4.440 1.00 90.69 97 ILE A N 1
ATOM 739 C CA . ILE A 1 97 ? -10.664 2.210 4.054 1.00 90.69 97 ILE A CA 1
ATOM 740 C C . ILE A 1 97 ? -10.850 1.854 2.582 1.00 90.69 97 ILE A C 1
ATOM 742 O O . ILE A 1 97 ? -9.899 1.943 1.813 1.00 90.69 97 ILE A O 1
ATOM 746 N N . LYS A 1 98 ? -12.077 1.522 2.166 1.00 90.56 98 LYS A N 1
ATOM 747 C CA . LYS A 1 98 ? -12.367 1.120 0.786 1.00 90.56 98 LYS A CA 1
ATOM 748 C C . LYS A 1 98 ? -12.060 2.226 -0.227 1.00 90.56 98 LYS A C 1
ATOM 750 O O . LYS A 1 98 ? -11.552 1.952 -1.315 1.00 90.56 98 LYS A O 1
ATOM 755 N N . ARG A 1 99 ? -12.368 3.482 0.111 1.00 92.69 99 ARG A N 1
ATOM 756 C CA . ARG A 1 99 ? -12.047 4.643 -0.731 1.00 92.69 99 ARG A CA 1
ATOM 757 C C . ARG A 1 99 ? -10.536 4.799 -0.879 1.00 92.69 99 ARG A C 1
ATOM 759 O O . ARG A 1 99 ? -10.050 4.937 -1.998 1.00 92.69 99 ARG A O 1
ATOM 766 N N . ILE A 1 100 ? -9.808 4.786 0.235 1.00 92.94 100 ILE A N 1
ATOM 767 C CA . ILE A 1 100 ? -8.372 5.059 0.256 1.00 92.94 100 ILE A CA 1
ATOM 768 C C . ILE A 1 100 ? -7.593 3.928 -0.417 1.00 92.94 100 ILE A C 1
ATOM 770 O O . ILE A 1 100 ? -6.787 4.208 -1.300 1.00 92.94 100 ILE A O 1
ATOM 774 N N . THR A 1 101 ? -7.866 2.661 -0.089 1.00 91.31 101 THR A N 1
ATOM 775 C CA . THR A 1 101 ? -7.164 1.518 -0.698 1.00 91.31 101 THR A CA 1
ATOM 776 C C . THR A 1 101 ? -7.395 1.444 -2.207 1.00 91.31 101 THR A C 1
ATOM 778 O O . THR A 1 101 ? -6.456 1.175 -2.955 1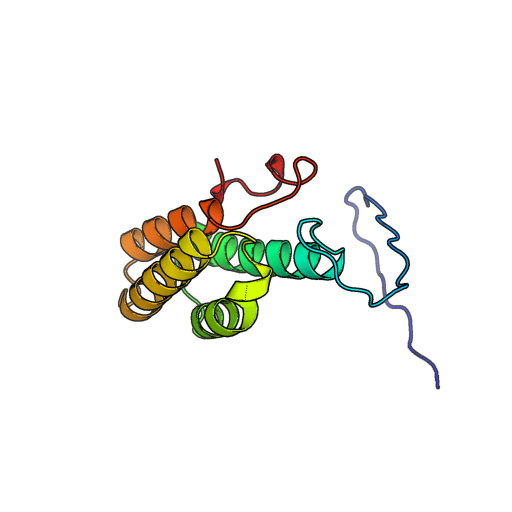.00 91.31 101 THR A O 1
ATOM 781 N N . GLY A 1 102 ? -8.604 1.776 -2.678 1.00 90.50 102 GLY A N 1
ATOM 782 C CA . GLY A 1 102 ? -8.902 1.882 -4.108 1.00 90.50 102 GLY A CA 1
ATOM 783 C C . GLY A 1 102 ? -8.132 3.010 -4.805 1.00 90.50 102 GLY A C 1
ATOM 784 O O . GLY A 1 102 ? -7.620 2.825 -5.906 1.00 90.50 102 GLY A O 1
ATOM 785 N N . GLU A 1 103 ? -7.997 4.176 -4.169 1.00 91.94 103 GLU A N 1
ATOM 786 C CA . GLU A 1 103 ? -7.194 5.276 -4.719 1.00 91.94 103 GLU A CA 1
ATOM 787 C C . GLU A 1 103 ? -5.693 4.957 -4.711 1.00 91.94 103 GLU A C 1
ATOM 789 O O . GLU A 1 103 ? -5.004 5.264 -5.682 1.00 91.94 103 GLU A O 1
ATOM 794 N N . MET A 1 104 ? -5.188 4.290 -3.670 1.00 91.75 104 MET A N 1
ATOM 795 C CA . MET A 1 104 ? -3.791 3.847 -3.596 1.00 91.75 104 MET A CA 1
ATOM 796 C C . MET A 1 104 ? -3.470 2.815 -4.676 1.00 91.75 104 MET A C 1
ATOM 798 O O . MET A 1 104 ? -2.447 2.936 -5.347 1.00 91.75 104 MET A O 1
ATOM 802 N N . ALA A 1 105 ? -4.362 1.847 -4.910 1.00 89.88 105 ALA A N 1
ATOM 803 C CA . ALA A 1 105 ? -4.170 0.819 -5.930 1.00 89.88 105 ALA A CA 1
ATOM 804 C C . ALA A 1 105 ? -3.955 1.415 -7.333 1.00 89.88 105 ALA A C 1
ATOM 806 O O . ALA A 1 105 ? -3.140 0.902 -8.099 1.00 89.88 105 ALA A O 1
ATOM 807 N N . LYS A 1 106 ? -4.622 2.530 -7.661 1.00 88.94 106 LYS A N 1
ATOM 808 C CA . LYS A 1 106 ? -4.470 3.231 -8.951 1.00 88.94 106 LYS A CA 1
ATOM 809 C C . LYS A 1 106 ? -3.114 3.918 -9.126 1.00 88.94 106 LYS A C 1
ATOM 811 O O . LYS A 1 106 ? -2.706 4.154 -10.259 1.00 88.94 106 LYS A O 1
ATOM 816 N N . LEU A 1 107 ? -2.436 4.258 -8.030 1.00 89.44 107 LEU A N 1
ATOM 817 C CA . LEU A 1 107 ? -1.118 4.905 -8.055 1.00 89.44 107 LEU A CA 1
ATOM 818 C C . LEU A 1 107 ? 0.025 3.895 -8.212 1.00 89.44 107 LEU A C 1
ATOM 820 O O . LEU A 1 107 ? 1.128 4.273 -8.606 1.00 89.44 107 LEU A O 1
ATOM 824 N N . ILE A 1 108 ? -0.229 2.613 -7.927 1.00 87.31 108 ILE A N 1
ATOM 825 C CA . ILE A 1 108 ? 0.758 1.543 -8.086 1.00 87.31 108 ILE A CA 1
ATOM 826 C C . ILE A 1 108 ? 0.862 1.174 -9.569 1.00 87.31 108 ILE A C 1
ATOM 828 O O . ILE A 1 108 ? -0.064 0.630 -10.176 1.00 87.31 108 ILE A O 1
ATOM 832 N N . GLN A 1 109 ? 2.015 1.460 -10.170 1.00 80.88 109 GLN A N 1
ATOM 833 C CA . GLN A 1 109 ? 2.205 1.310 -11.612 1.00 80.88 109 GLN A CA 1
ATOM 834 C C . GLN A 1 109 ? 2.524 -0.141 -11.990 1.00 80.88 109 GLN A C 1
ATOM 836 O O . GLN A 1 109 ? 3.655 -0.599 -11.843 1.00 80.88 109 GLN A O 1
ATOM 841 N N . LEU A 1 110 ? 1.557 -0.873 -12.545 1.00 79.50 110 LEU A N 1
ATOM 842 C CA . LEU A 1 110 ? 1.794 -2.227 -13.053 1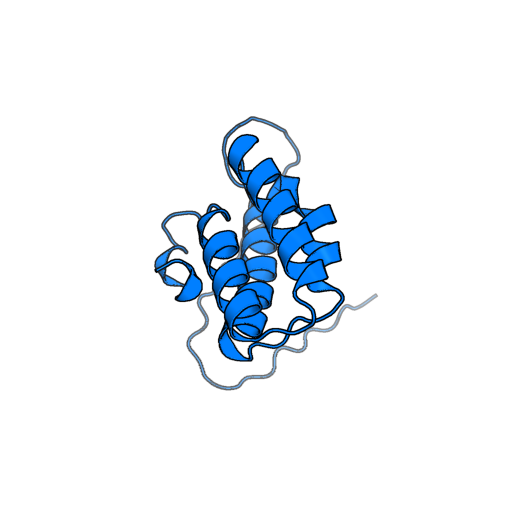.00 79.50 110 LEU A CA 1
ATOM 843 C C . LEU A 1 110 ? 2.142 -2.259 -14.556 1.00 79.50 110 LEU A C 1
ATOM 845 O O . LEU A 1 110 ? 1.544 -1.523 -15.352 1.00 79.50 110 LEU A O 1
ATOM 849 N N . PRO A 1 111 ? 3.054 -3.159 -14.984 1.00 74.88 111 PRO A N 1
ATOM 850 C CA . PRO A 1 111 ? 3.229 -3.494 -16.395 1.00 74.88 111 PRO A CA 1
ATOM 851 C C . PRO A 1 111 ? 1.906 -3.944 -17.027 1.00 74.88 111 PRO A C 1
ATOM 853 O O . PRO A 1 111 ? 1.118 -4.625 -16.377 1.00 74.88 111 PRO A O 1
ATOM 856 N N . GLU A 1 112 ? 1.682 -3.642 -18.311 1.00 74.69 112 GLU A N 1
ATOM 857 C CA . GLU A 1 112 ? 0.405 -3.922 -19.000 1.00 74.69 112 GLU A CA 1
ATOM 858 C C . GLU A 1 112 ? -0.077 -5.371 -18.864 1.00 74.69 112 GLU A C 1
ATOM 860 O O . GLU A 1 112 ? -1.261 -5.605 -18.649 1.00 74.69 112 GLU A O 1
ATOM 865 N N . LYS A 1 113 ? 0.848 -6.336 -18.876 1.00 75.19 113 LYS A N 1
ATOM 866 C CA . LYS A 1 113 ? 0.556 -7.765 -18.679 1.00 75.19 113 LYS A CA 1
ATOM 867 C C . LYS A 1 113 ? -0.105 -8.121 -17.335 1.00 75.19 113 LYS A C 1
ATOM 869 O O . LYS A 1 113 ? -0.580 -9.243 -17.203 1.00 75.19 113 LYS A O 1
ATOM 874 N N . TYR A 1 114 ? -0.107 -7.217 -16.354 1.00 73.19 114 TYR A N 1
ATOM 875 C CA . TYR A 1 114 ? -0.681 -7.433 -15.020 1.00 73.19 114 TYR A CA 1
ATOM 876 C C . TYR A 1 114 ? -1.808 -6.455 -14.659 1.00 73.19 114 TYR A C 1
ATOM 878 O O . TYR A 1 114 ? -2.398 -6.593 -13.591 1.00 73.19 114 TYR A O 1
ATOM 886 N N . LYS A 1 115 ? -2.132 -5.478 -15.519 1.00 65.31 115 LYS A N 1
ATOM 887 C CA . LYS A 1 115 ? -3.142 -4.445 -15.216 1.00 65.31 115 LYS A CA 1
ATOM 888 C C . LYS A 1 115 ? -4.559 -5.002 -15.041 1.00 65.31 115 LYS A C 1
ATOM 890 O O . LYS A 1 115 ? -5.365 -4.413 -14.335 1.00 65.31 115 LYS A O 1
ATOM 895 N N . ASP A 1 116 ? -4.868 -6.142 -15.656 1.00 69.00 116 ASP A N 1
ATOM 896 C CA . ASP A 1 116 ? -6.174 -6.798 -15.520 1.00 69.00 116 ASP A CA 1
ATOM 897 C C . ASP A 1 116 ? -6.285 -7.735 -14.312 1.00 69.00 116 ASP A C 1
ATOM 899 O O . ASP A 1 116 ? -7.371 -8.250 -14.042 1.00 69.00 116 ASP A O 1
ATOM 903 N N . THR A 1 117 ? -5.186 -7.954 -13.587 1.00 68.06 117 THR A N 1
ATOM 904 C CA . THR A 1 117 ? -5.128 -8.926 -12.490 1.00 68.06 117 THR A CA 1
ATOM 905 C C . THR A 1 117 ? -5.804 -8.411 -11.217 1.00 68.06 117 THR A C 1
ATOM 907 O O . THR A 1 117 ? -6.304 -9.220 -10.441 1.00 68.06 117 THR A O 1
ATOM 910 N N . PHE A 1 118 ? -5.879 -7.088 -11.018 1.00 66.81 118 PHE A N 1
ATOM 911 C CA . PHE A 1 118 ? -6.397 -6.486 -9.784 1.00 66.81 118 PHE A CA 1
ATOM 912 C C . PHE A 1 118 ? -7.658 -5.652 -10.054 1.00 66.81 118 PHE A C 1
ATOM 914 O O . PHE A 1 118 ? -7.566 -4.581 -10.659 1.00 66.81 118 PHE A O 1
ATOM 921 N N . PRO A 1 119 ? -8.848 -6.087 -9.595 1.00 67.25 119 PRO A N 1
ATOM 922 C CA . PRO A 1 119 ? -10.095 -5.349 -9.797 1.00 67.25 119 PRO A CA 1
ATOM 923 C C . PRO A 1 119 ? -10.104 -3.980 -9.106 1.00 67.25 119 PRO A C 1
ATOM 925 O O . PRO A 1 119 ? -10.785 -3.081 -9.584 1.00 67.25 119 PRO A O 1
ATOM 928 N N . ALA A 1 120 ? -9.317 -3.788 -8.041 1.00 63.38 120 ALA A N 1
ATOM 929 C CA . ALA A 1 120 ? -9.195 -2.507 -7.340 1.00 63.38 120 ALA A CA 1
ATOM 930 C C . ALA A 1 120 ? -8.552 -1.387 -8.188 1.00 63.38 120 ALA A C 1
ATOM 932 O O . ALA A 1 120 ? -8.674 -0.215 -7.842 1.00 63.38 120 ALA A O 1
ATOM 933 N N . GLN A 1 121 ? -7.889 -1.728 -9.303 1.00 60.75 121 GLN A N 1
ATOM 934 C CA . GLN A 1 121 ? -7.355 -0.752 -10.260 1.00 60.75 121 GLN A CA 1
ATOM 935 C C . GLN A 1 121 ? -8.371 -0.327 -11.342 1.00 60.75 121 GLN A C 1
ATOM 937 O O . GLN A 1 121 ? -8.048 0.557 -12.138 1.00 60.75 121 GLN A O 1
ATOM 942 N N . LYS A 1 122 ? -9.558 -0.954 -11.403 1.00 58.28 122 LYS A N 1
ATOM 943 C CA . LYS A 1 122 ? -10.586 -0.711 -12.435 1.00 58.28 122 LYS A CA 1
ATOM 944 C C . LYS A 1 122 ? -11.568 0.404 -12.079 1.00 58.28 122 LYS A C 1
ATOM 946 O O . LYS A 1 122 ? -11.803 0.663 -10.879 1.00 58.28 122 LYS A O 1
#

Radius of gyration: 16.28 Å; chains: 1; bounding box: 39×43×32 Å

Sequence (122 aa):
MELQLCIHTTNTALVALAVGISGCSGNIGTPTGENIQVRLDVLSDLQEAWDEQVLRPDIPEQIKELVDFLSDSDADKEKLLSLNDELAQSKKDKEEIKRITGEMAKLIQLPEKYKDTFPAQK

pLDDT: mean 74.92, std 20.34, range [34.41, 95.75]

Foldseek 3Di:
DDDDDDDDDDDDDDPDDDDDDDDDDDDADDQDPVLQVLLVVLLVLLLCCLVVLDHDLCSLVSCLVSLVSQASDPVLSVVLNVLSVQCNVVPSDSVSSNVSSLVNNCSRDHDPVCCVVHPSND

Secondary structure (DSSP, 8-state):
-----------S---------------TT---HHHHHHHHHHHHHHHHHHHH----TTHHHHHHHHHHHH-S-HHHHHHHHHHHHHHHHSTT-HHHHHHHHHHHHHHS---GGGTTS-GGG-